Protein AF-K1YXJ8-F1 (afdb_monomer_lite)

Secondary structure (DSSP, 8-state):
--SSSSSSSTTTGGGS-------------TTTTS----------B-TTSPBP-TT-EEEESS-EEPTTSSPEEPTT-EEE-EE-SSTTEEEETTTEEEEGGGEEE--

pLDDT: mean 73.22, std 17.59, range [45.06, 92.5]

InterPro domains:
  IPR013988 Protein YjdM, C-terminal [PF03831] (45-106)

Structure (mmCIF, N/CA/C/O backbone):
data_AF-K1YXJ8-F1
#
_entry.id   AF-K1YXJ8-F1
#
loop_
_atom_site.group_PDB
_atom_site.id
_atom_site.type_symbol
_atom_site.label_atom_id
_atom_site.label_alt_id
_atom_site.label_comp_id
_atom_site.label_asym_id
_atom_site.label_entity_id
_atom_site.label_seq_id
_atom_site.pdbx_PDB_ins_code
_atom_site.Cartn_x
_atom_site.Cartn_y
_atom_site.Cartn_z
_atom_site.occupancy
_atom_site.B_iso_or_equiv
_atom_site.auth_seq_id
_atom_site.auth_comp_id
_atom_site.auth_asym_id
_atom_site.auth_atom_id
_atom_site.pdbx_PDB_model_num
ATOM 1 N N . MET A 1 1 ? 36.910 23.574 -56.511 1.00 46.94 1 MET A N 1
ATOM 2 C CA . MET A 1 1 ? 36.896 22.557 -55.431 1.00 46.94 1 MET A CA 1
ATOM 3 C C . MET A 1 1 ? 35.453 22.310 -55.024 1.00 46.94 1 MET A C 1
ATOM 5 O O . MET A 1 1 ? 34.751 23.273 -54.788 1.00 46.94 1 MET A O 1
ATOM 9 N N . GLY A 1 2 ? 34.873 21.123 -54.965 1.00 53.91 2 GLY A N 1
ATOM 10 C CA . GLY A 1 2 ? 35.344 19.756 -55.137 1.00 53.91 2 GLY A CA 1
ATOM 11 C C . GLY A 1 2 ? 34.165 18.880 -54.706 1.00 53.91 2 GLY A C 1
ATOM 12 O O . GLY A 1 2 ? 33.940 18.723 -53.517 1.00 53.91 2 GLY A O 1
ATOM 13 N N . LYS A 1 3 ? 33.342 18.419 -55.659 1.00 50.09 3 LYS A N 1
ATOM 14 C CA . LYS A 1 3 ? 32.170 17.547 -55.407 1.00 50.09 3 LYS A CA 1
ATOM 15 C C . LYS A 1 3 ? 31.934 16.556 -56.555 1.00 50.09 3 LYS A C 1
ATOM 17 O O . LYS A 1 3 ? 30.800 16.273 -56.916 1.00 50.09 3 LYS A O 1
ATOM 22 N N . ARG A 1 4 ? 33.006 16.100 -57.210 1.00 47.41 4 ARG A N 1
ATOM 23 C CA . ARG A 1 4 ? 32.934 15.218 -58.392 1.00 47.41 4 ARG A CA 1
ATOM 24 C C . ARG A 1 4 ? 34.007 14.122 -58.389 1.00 47.41 4 ARG A C 1
ATOM 26 O O . ARG A 1 4 ? 34.531 13.787 -59.439 1.00 47.41 4 ARG A O 1
ATOM 33 N N . LEU A 1 5 ? 34.349 13.586 -57.214 1.00 50.09 5 LEU A N 1
ATOM 34 C CA . LEU A 1 5 ? 35.358 12.519 -57.091 1.00 50.09 5 LEU A CA 1
ATOM 35 C C . LEU A 1 5 ? 34.953 11.336 -56.194 1.00 50.09 5 LEU A C 1
ATOM 37 O O . LEU A 1 5 ? 35.660 10.346 -56.166 1.00 50.09 5 LEU A O 1
ATOM 41 N N . TRP A 1 6 ? 33.792 11.366 -55.531 1.00 52.56 6 TRP A N 1
ATOM 42 C CA . TRP A 1 6 ? 33.434 10.342 -54.531 1.00 52.56 6 TRP A CA 1
ATOM 43 C C . TRP A 1 6 ? 32.565 9.174 -55.030 1.00 52.56 6 TRP A C 1
ATOM 45 O O . TRP A 1 6 ? 32.225 8.298 -54.245 1.00 52.56 6 TRP A O 1
ATOM 55 N N . MET A 1 7 ? 32.191 9.127 -56.315 1.00 50.03 7 MET A N 1
ATOM 56 C CA . MET A 1 7 ? 31.354 8.029 -56.844 1.00 50.03 7 MET A CA 1
ATOM 57 C C . MET A 1 7 ? 32.076 7.080 -57.808 1.00 50.03 7 MET A C 1
ATOM 59 O O . MET A 1 7 ? 31.551 6.009 -58.101 1.00 50.03 7 MET A O 1
ATOM 63 N N . ALA A 1 8 ? 33.273 7.432 -58.288 1.00 46.47 8 ALA A N 1
ATOM 64 C CA . ALA A 1 8 ? 34.007 6.600 -59.245 1.00 46.47 8 ALA A CA 1
ATOM 65 C C . ALA A 1 8 ? 34.826 5.478 -58.576 1.00 46.47 8 ALA A C 1
ATOM 67 O O . ALA A 1 8 ? 35.029 4.435 -59.190 1.00 46.47 8 ALA A O 1
ATOM 68 N N . GLU A 1 9 ? 35.231 5.632 -57.311 1.00 50.38 9 GLU A N 1
ATOM 69 C CA . GLU A 1 9 ? 36.070 4.632 -56.625 1.00 50.38 9 GLU A CA 1
ATOM 70 C C . GLU A 1 9 ? 35.277 3.476 -55.993 1.00 50.38 9 GLU A C 1
ATOM 72 O O . GLU A 1 9 ? 35.807 2.379 -55.824 1.00 50.38 9 GLU A O 1
ATOM 77 N N . ILE A 1 10 ? 33.976 3.648 -55.732 1.00 47.56 10 ILE A N 1
ATOM 78 C CA . ILE A 1 10 ? 33.153 2.607 -55.083 1.00 47.56 10 ILE A CA 1
ATOM 79 C C . ILE A 1 10 ? 32.881 1.414 -56.021 1.00 47.56 10 ILE A C 1
ATOM 81 O O . ILE A 1 10 ? 32.616 0.303 -55.565 1.00 47.56 10 ILE A O 1
ATOM 85 N N . LYS A 1 11 ? 33.008 1.589 -57.343 1.00 49.69 11 LYS A N 1
ATOM 86 C CA . LYS A 1 11 ? 32.778 0.502 -58.311 1.00 49.69 11 LYS A CA 1
ATOM 87 C C . LYS A 1 11 ? 33.949 -0.472 -58.464 1.00 49.69 11 LYS A C 1
ATOM 89 O O . LYS A 1 11 ? 33.728 -1.580 -58.943 1.00 49.69 11 LYS A O 1
ATOM 94 N N . ILE A 1 12 ? 35.162 -0.104 -58.049 1.00 49.53 12 ILE A N 1
ATOM 95 C CA . ILE A 1 12 ? 36.343 -0.982 -58.155 1.00 49.53 12 ILE A CA 1
ATOM 96 C C . ILE A 1 12 ? 36.427 -1.952 -56.965 1.00 49.53 12 ILE A C 1
ATOM 98 O O . ILE A 1 12 ? 36.935 -3.062 -57.106 1.00 49.53 12 ILE A O 1
ATOM 102 N N . PHE A 1 13 ? 35.846 -1.596 -55.817 1.00 48.69 13 PHE A N 1
ATOM 103 C CA . PHE A 1 13 ? 35.993 -2.375 -54.585 1.00 48.69 13 PHE A CA 1
ATOM 104 C C . PHE A 1 13 ? 35.058 -3.599 -54.478 1.00 48.69 13 PHE A C 1
ATOM 106 O O . PHE A 1 13 ? 35.280 -4.483 -53.660 1.00 48.69 13 PHE A O 1
ATOM 113 N N . LEU A 1 14 ? 34.036 -3.714 -55.334 1.00 52.97 14 LEU A N 1
ATOM 114 C CA . LEU A 1 14 ? 33.016 -4.775 -55.255 1.00 52.97 14 LEU A CA 1
ATOM 115 C C . LEU A 1 14 ? 33.320 -6.037 -56.086 1.00 52.97 14 LEU A C 1
ATOM 117 O O . LEU A 1 14 ? 32.431 -6.865 -56.281 1.00 52.97 14 LEU A O 1
ATOM 121 N N . ARG A 1 15 ? 34.557 -6.216 -56.580 1.00 52.62 15 ARG A N 1
ATOM 122 C CA . ARG A 1 15 ? 34.928 -7.379 -57.416 1.00 52.62 15 ARG A CA 1
ATOM 123 C C . ARG A 1 15 ? 36.014 -8.294 -56.839 1.00 52.62 15 ARG A C 1
ATOM 125 O O . ARG A 1 15 ? 36.304 -9.315 -57.452 1.00 52.62 15 ARG A O 1
ATOM 132 N N . ALA A 1 16 ? 36.571 -8.008 -55.663 1.00 53.59 16 ALA A N 1
ATOM 133 C CA . ALA A 1 16 ? 37.590 -8.867 -55.063 1.00 53.59 16 ALA A CA 1
ATOM 134 C C . ALA A 1 16 ? 37.331 -9.116 -53.572 1.00 53.59 16 ALA A C 1
ATOM 136 O O . ALA A 1 16 ? 37.290 -8.194 -52.771 1.00 53.59 16 ALA A O 1
ATOM 137 N N . ASN A 1 17 ? 37.241 -10.399 -53.229 1.00 47.88 17 ASN A N 1
ATOM 138 C CA . ASN A 1 17 ? 37.325 -10.962 -51.884 1.00 47.88 17 ASN A CA 1
ATOM 139 C C . ASN A 1 17 ? 36.162 -10.729 -50.909 1.00 47.88 17 ASN A C 1
ATOM 141 O O . ASN A 1 17 ? 36.131 -9.828 -50.081 1.00 47.88 17 ASN A O 1
ATOM 145 N N . LYS A 1 18 ? 35.273 -11.723 -50.948 1.00 60.03 18 LYS A N 1
ATOM 146 C CA . LYS A 1 18 ? 34.655 -12.432 -49.821 1.00 60.03 18 LYS A CA 1
ATOM 147 C C . LYS A 1 18 ? 35.469 -12.357 -48.510 1.00 60.03 18 LYS A C 1
ATOM 149 O O . LYS A 1 18 ? 36.180 -13.299 -48.181 1.00 60.03 18 LYS A O 1
ATOM 154 N N . LEU A 1 19 ? 35.318 -11.284 -47.735 1.00 51.09 19 LEU A N 1
ATOM 155 C CA . LEU A 1 19 ? 35.713 -11.224 -46.328 1.00 51.09 19 LEU A CA 1
ATOM 156 C C . LEU A 1 19 ? 34.645 -10.461 -45.538 1.00 51.09 19 LEU A C 1
ATOM 158 O O . LEU A 1 19 ? 34.352 -9.309 -45.826 1.00 51.09 19 LEU A O 1
ATOM 162 N N . HIS A 1 20 ? 34.037 -11.197 -44.606 1.00 50.22 20 HIS A N 1
ATOM 163 C CA . HIS A 1 20 ? 33.360 -10.772 -43.380 1.00 50.22 20 HIS A CA 1
ATOM 164 C C . HIS A 1 20 ? 32.928 -9.294 -43.317 1.00 50.22 20 HIS A C 1
ATOM 166 O O . HIS A 1 20 ? 33.765 -8.412 -43.176 1.00 50.22 20 HIS A O 1
ATOM 172 N N . PHE A 1 21 ? 31.618 -9.032 -43.344 1.00 47.66 21 PHE A N 1
ATOM 173 C CA . PHE A 1 21 ? 31.059 -7.724 -42.999 1.00 47.66 21 PHE A CA 1
ATOM 174 C C . PHE A 1 21 ? 30.864 -7.643 -41.474 1.00 47.66 21 PHE A C 1
ATOM 176 O O . PHE A 1 21 ? 29.846 -8.140 -40.985 1.00 47.66 21 PHE A O 1
ATOM 183 N N . PRO A 1 22 ? 31.772 -7.033 -40.688 1.00 50.34 22 PRO A N 1
ATOM 184 C CA . PRO A 1 22 ? 31.401 -6.562 -39.368 1.00 50.34 22 PRO A CA 1
ATOM 185 C C . PRO A 1 22 ? 30.476 -5.358 -39.564 1.00 50.34 22 PRO A C 1
ATOM 187 O O . PRO A 1 22 ? 30.864 -4.343 -40.136 1.00 50.34 22 PRO A O 1
ATOM 190 N N . TYR A 1 23 ? 29.224 -5.545 -39.158 1.00 50.94 23 TYR A N 1
ATOM 191 C CA . TYR A 1 23 ? 28.237 -4.536 -38.788 1.00 50.94 23 TYR A CA 1
ATOM 192 C C . TYR A 1 23 ? 28.668 -3.080 -39.020 1.00 50.94 23 TYR A C 1
ATOM 194 O O . TYR A 1 23 ? 29.405 -2.487 -38.234 1.00 50.94 23 TYR A O 1
ATOM 202 N N . PHE A 1 24 ? 28.144 -2.493 -40.095 1.00 49.53 24 PHE A N 1
ATOM 203 C CA . PHE A 1 24 ? 28.074 -1.046 -40.264 1.00 49.53 24 PHE A CA 1
ATOM 204 C C . PHE A 1 24 ? 27.516 -0.404 -38.976 1.00 49.53 24 PHE A C 1
ATOM 206 O O . PHE A 1 24 ? 26.393 -0.744 -38.591 1.00 49.53 24 PHE A O 1
ATOM 213 N N . PRO A 1 25 ? 28.206 0.558 -38.335 1.00 49.22 25 PRO A N 1
ATOM 214 C CA . PRO A 1 25 ? 27.593 1.399 -37.321 1.00 49.22 25 PRO A CA 1
ATOM 215 C C . PRO A 1 25 ? 26.768 2.462 -38.048 1.00 49.22 25 PRO A C 1
ATOM 217 O O . PRO A 1 25 ? 27.168 3.615 -38.198 1.00 49.22 25 PRO A O 1
ATOM 220 N N . ILE A 1 26 ? 25.613 2.055 -38.569 1.00 55.91 26 ILE A N 1
ATOM 221 C CA . ILE A 1 26 ? 24.590 3.012 -38.967 1.00 55.91 26 ILE A CA 1
ATOM 222 C C . ILE A 1 26 ? 24.068 3.574 -37.648 1.00 55.91 26 ILE A C 1
ATOM 224 O O . ILE A 1 26 ? 23.517 2.839 -36.830 1.00 55.91 26 ILE A O 1
ATOM 228 N N . GLN A 1 27 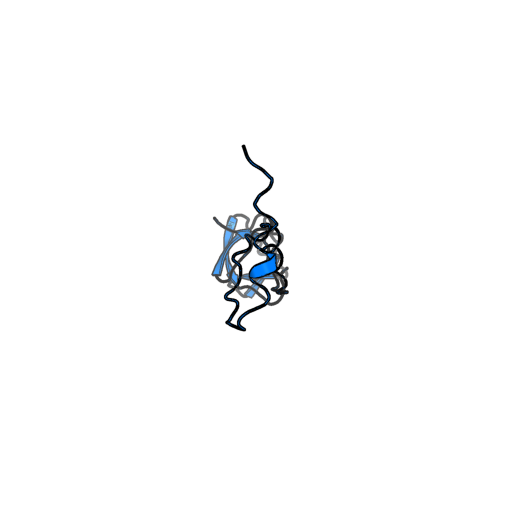? 24.282 4.867 -37.414 1.00 58.19 27 GLN A N 1
ATOM 229 C CA . GLN A 1 27 ? 23.559 5.635 -36.410 1.00 58.19 27 GLN A CA 1
ATOM 230 C C . GLN A 1 27 ? 22.071 5.542 -36.774 1.00 58.19 27 GLN A C 1
ATOM 232 O O . GLN A 1 27 ? 21.557 6.349 -37.549 1.00 58.19 27 GLN A O 1
ATOM 237 N N . PHE A 1 28 ? 21.405 4.490 -36.294 1.00 53.34 28 PHE A N 1
ATOM 238 C CA . PHE A 1 28 ? 19.978 4.286 -36.484 1.00 53.34 28 PHE A CA 1
ATOM 239 C C . PHE A 1 28 ? 19.254 5.564 -36.040 1.00 53.34 28 PHE A C 1
ATOM 241 O O . PHE A 1 28 ? 19.621 6.142 -35.007 1.00 53.34 28 PHE A O 1
ATOM 248 N N . PRO A 1 29 ? 18.237 6.047 -36.778 1.00 52.69 29 PRO A N 1
ATOM 249 C CA . PRO A 1 29 ? 17.386 7.097 -36.241 1.00 52.69 29 PRO A CA 1
ATOM 250 C C . PRO A 1 29 ? 16.865 6.620 -34.877 1.00 52.69 29 PRO A C 1
ATOM 252 O O . PRO A 1 29 ? 16.408 5.484 -34.754 1.00 52.69 29 PRO A O 1
ATOM 255 N N . ARG A 1 30 ? 16.965 7.484 -33.854 1.00 53.81 30 ARG A N 1
ATOM 256 C CA . ARG A 1 30 ? 16.609 7.279 -32.426 1.00 53.81 30 ARG A CA 1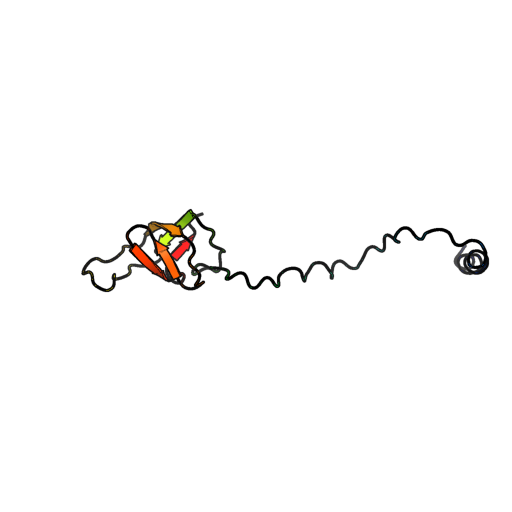
ATOM 257 C C . ARG A 1 30 ? 15.149 6.846 -32.157 1.00 53.81 30 ARG A C 1
ATOM 259 O O . ARG A 1 30 ? 14.655 7.003 -31.049 1.00 53.81 30 ARG A O 1
ATOM 266 N N . ILE A 1 31 ? 14.438 6.341 -33.155 1.00 53.47 31 ILE A N 1
ATOM 267 C CA . ILE A 1 31 ? 13.015 6.000 -33.124 1.00 53.47 31 ILE A CA 1
ATOM 268 C C . ILE A 1 31 ? 12.787 4.517 -32.778 1.00 53.47 31 ILE A C 1
ATOM 270 O O . ILE A 1 31 ? 11.697 4.146 -32.361 1.00 53.47 31 ILE A O 1
ATOM 274 N N . LEU A 1 32 ? 13.818 3.669 -32.847 1.00 49.41 32 LEU A N 1
ATOM 275 C CA . LEU A 1 32 ? 13.694 2.212 -32.682 1.00 49.41 32 LEU A CA 1
ATOM 276 C C . LEU A 1 32 ? 14.055 1.678 -31.280 1.00 49.41 32 LEU A C 1
ATOM 278 O O . LEU A 1 32 ? 14.425 0.520 -31.137 1.00 49.41 32 LEU A O 1
ATOM 282 N N . LEU A 1 33 ? 13.923 2.507 -30.239 1.00 51.28 33 LEU A N 1
ATOM 283 C CA . LEU A 1 33 ? 13.963 2.077 -28.827 1.00 51.28 33 LEU A CA 1
ATOM 284 C C . LEU A 1 33 ? 12.599 2.199 -28.123 1.00 51.28 33 LEU A C 1
ATOM 286 O O . LEU A 1 33 ? 12.515 2.012 -26.915 1.00 51.28 33 LEU A O 1
ATOM 290 N N . PHE A 1 34 ? 11.525 2.522 -28.851 1.00 52.75 34 PHE A N 1
ATOM 291 C CA . PHE A 1 34 ? 10.217 2.767 -28.235 1.00 52.75 34 PHE A CA 1
ATOM 292 C C . PHE A 1 34 ? 9.356 1.505 -28.043 1.00 52.75 34 PHE A C 1
ATOM 294 O O . PHE A 1 34 ? 8.303 1.580 -27.422 1.00 52.75 34 PHE A O 1
ATOM 301 N N . ILE A 1 35 ? 9.780 0.335 -28.535 1.00 51.00 35 ILE A N 1
ATOM 302 C CA . ILE A 1 35 ? 8.972 -0.894 -28.449 1.00 51.00 35 ILE A CA 1
ATOM 303 C C . ILE A 1 35 ? 9.789 -2.021 -27.815 1.00 51.00 35 ILE A C 1
ATOM 305 O O . ILE A 1 35 ? 10.239 -2.950 -28.475 1.00 51.00 35 ILE A O 1
ATOM 309 N N . SER A 1 36 ? 9.977 -1.933 -26.503 1.00 55.06 36 SER A N 1
ATOM 310 C CA . SER A 1 36 ? 10.259 -3.098 -25.657 1.00 55.06 36 SER A CA 1
ATOM 311 C C . SER A 1 36 ? 9.441 -3.014 -24.371 1.00 55.06 36 SER A C 1
ATOM 313 O O . SER A 1 36 ? 9.964 -3.189 -23.275 1.00 55.06 36 SER A O 1
ATOM 315 N N . ASN A 1 37 ? 8.161 -2.665 -24.491 1.00 59.12 37 ASN A N 1
ATOM 316 C CA . ASN A 1 37 ? 7.242 -2.746 -23.365 1.00 59.12 37 ASN A CA 1
ATOM 317 C C . ASN A 1 37 ? 5.891 -3.282 -23.835 1.00 59.12 37 ASN A C 1
ATOM 319 O O . ASN A 1 37 ? 4.886 -2.587 -23.889 1.00 59.12 37 ASN A O 1
ATOM 323 N N . ILE A 1 38 ? 5.931 -4.531 -24.287 1.00 54.59 38 ILE A N 1
ATOM 324 C CA . ILE A 1 38 ? 4.759 -5.400 -24.333 1.00 54.59 38 ILE A CA 1
ATOM 325 C C . ILE A 1 38 ? 5.174 -6.637 -23.540 1.00 54.59 38 ILE A C 1
ATOM 327 O O . ILE A 1 38 ? 5.419 -7.711 -24.079 1.00 54.59 38 ILE A O 1
ATOM 331 N N . MET A 1 39 ? 5.396 -6.433 -22.246 1.00 45.06 39 MET A N 1
ATOM 332 C CA . MET A 1 39 ? 5.064 -7.465 -21.283 1.00 45.06 39 MET A CA 1
ATOM 333 C C . MET A 1 39 ? 3.734 -6.999 -20.710 1.00 45.06 39 MET A C 1
ATOM 335 O O . MET A 1 39 ? 3.669 -5.896 -20.173 1.00 45.06 39 MET A O 1
ATOM 339 N N . ASP A 1 40 ? 2.688 -7.810 -20.828 1.00 52.84 40 ASP A N 1
ATOM 340 C CA . ASP A 1 40 ? 1.435 -7.635 -20.089 1.00 52.84 40 ASP A CA 1
ATOM 341 C C . ASP A 1 40 ? 1.685 -7.885 -18.589 1.00 52.84 40 ASP A C 1
ATOM 343 O O . ASP A 1 40 ? 1.110 -8.775 -17.967 1.00 52.84 40 ASP A O 1
ATOM 347 N N . SER A 1 41 ? 2.623 -7.149 -17.991 1.00 56.88 41 SER A N 1
ATOM 348 C CA . SER A 1 41 ? 2.742 -7.072 -16.549 1.00 56.88 41 SER A CA 1
ATOM 349 C C . SER A 1 41 ? 1.551 -6.265 -16.072 1.00 56.88 41 SER A C 1
ATOM 351 O O . SER A 1 41 ? 1.376 -5.120 -16.487 1.00 56.88 41 SER A O 1
ATOM 353 N N . VAL A 1 42 ? 0.730 -6.871 -15.223 1.00 65.69 42 VAL A N 1
ATOM 354 C CA . VAL A 1 42 ? -0.374 -6.222 -14.518 1.00 65.69 42 VAL A CA 1
ATOM 355 C C . VAL A 1 42 ? 0.215 -5.084 -13.672 1.00 65.69 42 VAL A C 1
ATOM 357 O O . VAL A 1 42 ? 0.628 -5.260 -12.528 1.00 65.69 42 VAL A O 1
ATOM 360 N N . GLU A 1 43 ? 0.359 -3.908 -14.284 1.00 74.69 43 GLU A N 1
ATOM 361 C CA . GLU A 1 43 ? 0.937 -2.733 -13.645 1.00 74.69 43 GLU A CA 1
ATOM 362 C C . GLU A 1 43 ? -0.075 -2.182 -12.647 1.00 74.69 43 GLU A C 1
ATOM 364 O O . GLU A 1 43 ? -1.041 -1.505 -13.010 1.00 74.69 43 GLU A O 1
ATOM 369 N N . THR A 1 44 ? 0.158 -2.460 -11.369 1.00 78.56 44 THR A N 1
ATOM 370 C CA . THR A 1 44 ? -0.665 -1.921 -10.289 1.00 78.56 44 THR A CA 1
ATOM 371 C C . THR A 1 44 ? -0.323 -0.441 -10.117 1.00 78.56 44 THR A C 1
ATOM 373 O O . THR A 1 44 ? 0.813 -0.084 -9.785 1.00 78.56 44 THR A O 1
ATOM 376 N N . LYS A 1 45 ? -1.303 0.429 -10.387 1.00 83.94 45 LYS A N 1
ATOM 377 C CA . LYS A 1 45 ? -1.161 1.892 -10.342 1.00 83.94 45 LYS A CA 1
ATOM 378 C C . LYS A 1 45 ? -2.002 2.482 -9.224 1.00 83.94 45 LYS A C 1
ATOM 380 O O . LYS A 1 45 ? -3.159 2.104 -9.075 1.00 83.94 45 LYS A O 1
ATOM 385 N N . ASP A 1 46 ? -1.464 3.436 -8.467 1.00 86.44 46 ASP A N 1
ATOM 386 C CA . ASP A 1 46 ? -2.250 4.149 -7.455 1.00 86.44 46 ASP A CA 1
ATOM 387 C C . ASP A 1 46 ? -3.110 5.252 -8.093 1.00 86.44 46 ASP A C 1
ATOM 389 O O . ASP A 1 46 ? -3.021 5.527 -9.290 1.00 86.44 46 ASP A O 1
ATOM 393 N N . ALA A 1 47 ? -3.952 5.918 -7.297 1.00 82.38 47 ALA A N 1
ATOM 394 C CA . ALA A 1 47 ? -4.909 6.931 -7.762 1.00 82.38 47 ALA A CA 1
ATOM 395 C C . ALA A 1 47 ? -4.300 8.079 -8.600 1.00 82.38 47 ALA A C 1
ATOM 397 O O . ALA A 1 47 ? -5.018 8.769 -9.319 1.00 82.38 47 ALA A O 1
ATOM 398 N N . HIS A 1 48 ? -2.986 8.305 -8.498 1.00 81.75 48 HIS A N 1
ATOM 399 C CA . HIS A 1 48 ? -2.248 9.326 -9.249 1.00 81.75 48 HIS A CA 1
ATOM 400 C C . HIS A 1 48 ? -1.424 8.772 -10.423 1.00 81.75 48 HIS A C 1
ATOM 402 O O . HIS A 1 48 ? -0.663 9.523 -11.028 1.00 81.75 48 HIS A O 1
ATOM 408 N N . GLY A 1 49 ? -1.551 7.481 -10.741 1.00 82.12 49 GLY A N 1
ATOM 409 C CA . GLY A 1 49 ? -0.823 6.842 -11.837 1.00 82.12 49 GLY A CA 1
ATOM 410 C C . GLY A 1 49 ? 0.652 6.556 -11.539 1.00 82.12 49 GLY A C 1
ATOM 411 O O . GLY A 1 49 ? 1.429 6.379 -12.474 1.00 82.12 49 GLY A O 1
ATOM 412 N N . ALA A 1 50 ? 1.054 6.524 -10.264 1.00 84.31 50 ALA A N 1
ATOM 413 C CA . ALA A 1 50 ? 2.367 6.009 -9.888 1.00 84.31 50 ALA A CA 1
ATOM 414 C C . ALA A 1 50 ? 2.363 4.474 -9.941 1.00 84.31 50 ALA A C 1
ATOM 416 O O . ALA A 1 50 ? 1.324 3.851 -9.755 1.00 84.31 50 ALA A O 1
ATOM 417 N N . LEU A 1 51 ? 3.519 3.879 -10.239 1.00 87.12 51 LEU A N 1
ATOM 418 C CA . LEU A 1 51 ? 3.701 2.431 -10.190 1.00 87.12 51 LEU A CA 1
ATOM 419 C C . LEU A 1 51 ? 3.988 2.018 -8.745 1.00 87.12 51 LEU A C 1
ATOM 421 O O . LEU A 1 51 ? 4.926 2.543 -8.123 1.00 87.12 51 LEU A O 1
ATOM 425 N N . LEU A 1 52 ? 3.195 1.077 -8.233 1.00 86.19 52 LEU A N 1
ATOM 426 C CA . LEU A 1 52 ? 3.460 0.439 -6.950 1.00 86.19 52 LEU A CA 1
ATOM 427 C C . LEU A 1 52 ? 4.303 -0.814 -7.146 1.00 86.19 52 LEU A C 1
ATOM 429 O O . LEU A 1 52 ? 4.092 -1.580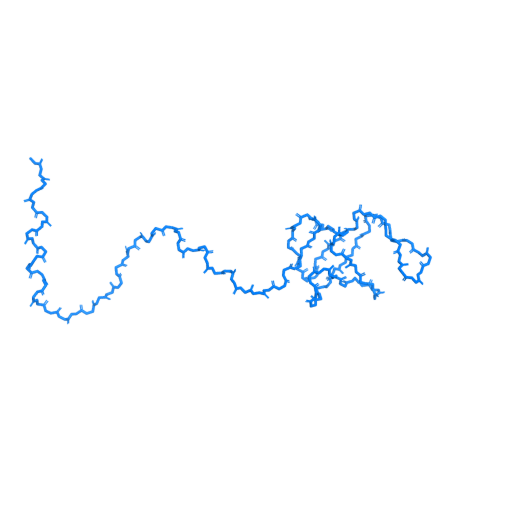 -8.084 1.00 86.19 52 LEU A O 1
ATOM 433 N N . ALA A 1 53 ? 5.219 -1.032 -6.212 1.00 86.19 53 ALA A N 1
ATOM 434 C CA . ALA A 1 53 ? 5.968 -2.267 -6.076 1.00 86.19 53 ALA A CA 1
ATOM 435 C C . ALA A 1 53 ? 5.627 -2.966 -4.753 1.00 86.19 53 ALA A C 1
ATOM 437 O O . ALA A 1 53 ? 5.156 -2.346 -3.793 1.00 86.19 53 ALA A O 1
ATOM 438 N N . ASP A 1 54 ? 5.913 -4.263 -4.685 1.00 87.19 54 ASP A N 1
ATOM 439 C CA . ASP A 1 54 ? 5.792 -5.030 -3.451 1.00 87.19 54 ASP A CA 1
ATOM 440 C C . ASP A 1 54 ? 6.592 -4.408 -2.305 1.00 87.19 54 ASP A C 1
ATOM 442 O O . ASP A 1 54 ? 7.789 -4.138 -2.408 1.00 87.19 54 ASP A O 1
ATOM 446 N N . GLY A 1 55 ? 5.923 -4.220 -1.168 1.00 87.31 55 GLY A N 1
ATOM 447 C CA . GLY A 1 55 ? 6.537 -3.661 0.028 1.00 87.31 55 GLY A CA 1
ATOM 448 C C . GLY A 1 55 ? 6.596 -2.135 0.075 1.00 87.31 55 GLY A C 1
ATOM 449 O O . GLY A 1 55 ? 7.127 -1.611 1.061 1.00 87.31 55 GLY A O 1
ATOM 450 N N . ASP A 1 56 ? 6.022 -1.432 -0.906 1.00 89.31 56 ASP A N 1
ATOM 451 C CA . ASP A 1 56 ? 5.854 0.019 -0.854 1.00 89.31 56 ASP A CA 1
ATOM 452 C C . ASP A 1 56 ? 4.934 0.454 0.300 1.00 89.31 56 ASP A C 1
ATOM 454 O O . ASP A 1 56 ? 4.035 -0.265 0.755 1.00 89.31 56 ASP A O 1
ATOM 458 N N . GLN A 1 57 ? 5.166 1.677 0.781 1.00 91.12 57 GLN A N 1
ATOM 459 C CA . GLN A 1 57 ? 4.286 2.337 1.739 1.00 91.12 57 GLN A CA 1
ATOM 460 C C . GLN A 1 57 ? 3.282 3.212 0.999 1.00 91.12 57 GLN A C 1
ATOM 462 O O . GLN A 1 57 ? 3.651 4.098 0.228 1.00 91.12 57 GLN A O 1
ATOM 467 N N . VAL A 1 58 ? 2.007 3.012 1.296 1.00 91.12 58 VAL A N 1
ATOM 468 C CA . VAL A 1 58 ? 0.908 3.804 0.746 1.00 91.12 58 VAL A CA 1
ATOM 469 C C . VAL A 1 58 ? 0.064 4.370 1.872 1.00 91.12 58 VAL A C 1
ATOM 471 O O . VAL A 1 58 ? -0.006 3.803 2.961 1.00 91.12 58 VAL A O 1
ATOM 474 N N . PHE A 1 59 ? -0.596 5.490 1.618 1.00 92.50 59 PHE A N 1
ATOM 475 C CA . PHE A 1 59 ? -1.531 6.094 2.554 1.00 92.50 59 PHE A CA 1
ATOM 476 C C . PHE A 1 59 ? -2.906 6.276 1.929 1.00 92.50 59 PHE A C 1
ATOM 478 O O . PHE A 1 59 ? -3.042 6.454 0.716 1.00 92.50 59 PHE A O 1
ATOM 485 N N . LEU A 1 60 ? -3.931 6.246 2.776 1.00 92.06 60 LEU A N 1
ATOM 486 C CA . LEU A 1 60 ? -5.305 6.494 2.356 1.00 92.06 60 LEU A CA 1
ATOM 487 C C . LEU A 1 60 ? -5.535 7.980 2.087 1.00 92.06 60 LEU A C 1
ATOM 489 O O . LEU A 1 60 ? -5.237 8.828 2.931 1.00 92.06 60 LEU A O 1
ATOM 493 N N . ILE A 1 61 ? -6.119 8.276 0.926 1.00 92.19 61 ILE A N 1
ATOM 494 C CA . ILE A 1 61 ? -6.466 9.642 0.504 1.00 92.19 61 ILE A CA 1
ATOM 495 C C . ILE A 1 61 ? -7.764 10.113 1.181 1.00 92.19 61 ILE A C 1
ATOM 497 O O . ILE A 1 61 ? -7.991 11.310 1.318 1.00 92.19 61 ILE A O 1
ATOM 501 N N . LYS A 1 62 ? -8.619 9.177 1.607 1.00 90.25 62 LYS A N 1
ATOM 502 C CA . LYS A 1 62 ? -9.909 9.457 2.246 1.00 90.25 62 LYS A CA 1
ATOM 503 C C . LYS A 1 62 ? -10.279 8.395 3.272 1.00 90.25 62 LYS A C 1
ATOM 505 O O . LYS A 1 62 ? -9.753 7.283 3.234 1.00 90.25 62 LYS A O 1
ATOM 510 N N . ASP A 1 63 ? -11.227 8.740 4.136 1.00 91.38 63 ASP A N 1
ATOM 511 C CA . ASP A 1 63 ? -11.836 7.797 5.067 1.00 91.38 63 ASP A CA 1
ATOM 512 C C . ASP A 1 63 ? -12.623 6.723 4.297 1.00 91.38 63 ASP A C 1
ATOM 514 O O . ASP A 1 63 ? -13.419 7.036 3.405 1.00 91.38 63 ASP A O 1
ATOM 518 N N . LEU A 1 64 ? -12.406 5.452 4.642 1.00 88.88 64 LEU A N 1
ATOM 519 C CA . LEU A 1 64 ? -13.067 4.315 4.002 1.00 88.88 64 LEU A CA 1
ATOM 520 C C . LEU A 1 64 ? -13.771 3.440 5.052 1.00 88.88 64 LEU A C 1
ATOM 522 O O . LEU A 1 64 ? -13.120 2.983 5.995 1.00 88.88 64 LEU A O 1
ATOM 526 N N . PRO A 1 65 ? -15.080 3.161 4.918 1.00 88.81 65 PRO A N 1
ATOM 527 C CA . PRO A 1 65 ? -15.740 2.183 5.773 1.00 88.81 65 PRO A CA 1
ATOM 528 C C . PRO A 1 65 ? -15.290 0.767 5.396 1.00 88.81 65 PRO A C 1
ATOM 530 O O . PRO A 1 65 ? -15.272 0.404 4.217 1.00 88.81 65 PRO A O 1
ATOM 533 N N . VAL A 1 66 ? -14.948 -0.046 6.395 1.00 87.56 66 VAL A N 1
ATOM 534 C CA . VAL A 1 66 ? -14.618 -1.458 6.175 1.00 87.56 66 VAL A CA 1
ATOM 535 C C . VAL A 1 66 ? -15.912 -2.246 6.015 1.00 87.56 66 VAL A C 1
ATOM 537 O O . VAL A 1 66 ? -16.815 -2.166 6.847 1.00 87.56 66 VAL A O 1
ATOM 540 N N . LYS A 1 67 ? -16.021 -3.038 4.948 1.00 82.12 67 LYS A N 1
ATOM 541 C CA . LYS A 1 67 ? -17.159 -3.949 4.796 1.00 82.12 67 LYS A CA 1
ATOM 542 C C . LYS A 1 67 ? -17.118 -4.999 5.908 1.00 82.12 67 LYS A C 1
ATOM 544 O O . LYS A 1 67 ? -16.092 -5.632 6.117 1.00 82.12 67 LYS A O 1
ATOM 549 N N . GLY A 1 68 ? -18.232 -5.179 6.613 1.00 83.06 68 GLY A N 1
ATOM 550 C CA . GLY A 1 68 ? -18.346 -6.170 7.690 1.00 83.06 68 GLY A CA 1
ATOM 551 C C . GLY A 1 68 ? -17.823 -5.717 9.057 1.00 83.06 68 GLY A C 1
ATOM 552 O O . GLY A 1 68 ? -17.913 -6.482 10.010 1.00 83.06 68 GLY A O 1
ATOM 553 N N . SER A 1 69 ? -17.334 -4.479 9.194 1.00 80.81 69 SER A N 1
ATOM 554 C CA . SER A 1 69 ? -16.970 -3.896 10.490 1.00 80.81 69 SER A CA 1
ATOM 555 C C . SER A 1 69 ? -17.555 -2.492 10.639 1.00 80.81 69 SER A C 1
ATOM 557 O O . SER A 1 69 ? -17.731 -1.769 9.663 1.00 80.81 69 SER A O 1
ATOM 559 N N . LYS A 1 70 ? -17.856 -2.078 11.876 1.00 85.12 70 LYS A N 1
ATOM 560 C CA . LYS A 1 70 ? -18.284 -0.699 12.181 1.00 85.12 70 LYS A CA 1
ATOM 561 C C . LYS A 1 70 ? -17.099 0.280 12.214 1.00 85.12 70 LYS A C 1
ATOM 563 O O . LYS A 1 70 ? -17.289 1.482 12.383 1.00 85.12 70 LYS A O 1
ATOM 568 N N . THR A 1 71 ? -15.878 -0.229 12.059 1.00 85.69 71 THR A N 1
ATOM 569 C CA . THR A 1 71 ? -14.652 0.565 12.065 1.00 85.69 71 THR A CA 1
ATOM 570 C C . THR A 1 71 ? -14.424 1.224 10.705 1.00 85.69 71 THR A C 1
ATOM 572 O O . THR A 1 71 ? -14.501 0.584 9.656 1.00 85.69 71 THR A O 1
ATOM 575 N N . MET A 1 72 ? -14.112 2.519 10.727 1.00 89.94 72 MET A N 1
ATOM 576 C CA . MET A 1 72 ? -13.685 3.274 9.548 1.00 89.94 72 MET A CA 1
ATOM 577 C C . MET A 1 72 ? -12.162 3.372 9.517 1.00 89.94 72 MET A C 1
ATOM 579 O O . MET A 1 72 ? -11.543 3.714 10.526 1.00 89.94 72 MET A O 1
ATOM 583 N N . LEU A 1 73 ? -11.567 3.121 8.351 1.00 90.50 73 LEU A N 1
ATOM 584 C CA . LEU A 1 73 ? -10.169 3.443 8.091 1.00 90.50 73 LEU A CA 1
ATOM 585 C C . LEU A 1 73 ? -10.053 4.949 7.903 1.00 90.50 73 LEU A C 1
ATOM 587 O O . LEU A 1 73 ? -10.762 5.524 7.079 1.00 90.50 73 LEU A O 1
ATOM 591 N N . LYS A 1 74 ? -9.175 5.581 8.678 1.00 91.56 74 LYS A N 1
ATOM 592 C CA . LYS A 1 74 ? -8.966 7.027 8.629 1.00 91.56 74 LYS A CA 1
ATOM 593 C C . LYS A 1 74 ? -7.971 7.413 7.543 1.00 91.56 74 LYS A C 1
ATOM 595 O O . LYS A 1 74 ? -6.988 6.700 7.313 1.00 91.56 74 LYS A O 1
ATOM 600 N N . GLN A 1 75 ? -8.203 8.554 6.900 1.00 92.06 75 GLN A N 1
ATOM 601 C CA . GLN A 1 75 ? -7.264 9.138 5.953 1.00 92.06 75 GLN A CA 1
ATOM 602 C C . GLN A 1 75 ? -5.905 9.351 6.624 1.00 92.06 75 GLN A C 1
ATOM 604 O O . GLN A 1 75 ? -5.816 9.597 7.828 1.00 92.06 75 GLN A O 1
ATOM 609 N N . GLY A 1 76 ? -4.836 9.271 5.837 1.00 90.31 76 GLY A N 1
ATOM 610 C CA . GLY A 1 76 ? -3.475 9.442 6.342 1.00 90.31 76 GLY A CA 1
ATOM 611 C C . GLY A 1 76 ? -2.917 8.227 7.088 1.00 90.31 76 GLY A C 1
ATOM 612 O O . GLY A 1 76 ? -1.730 8.221 7.409 1.00 90.31 76 GLY A O 1
ATOM 613 N N . THR A 1 77 ? -3.713 7.174 7.311 1.00 90.69 77 THR A N 1
ATOM 614 C CA . THR A 1 77 ? -3.182 5.894 7.797 1.00 90.69 77 THR A CA 1
ATOM 615 C C . THR A 1 77 ? -2.263 5.297 6.734 1.00 90.69 77 THR A C 1
ATOM 617 O O . THR A 1 77 ? -2.639 5.223 5.561 1.00 90.69 77 THR A O 1
ATOM 620 N N . VAL A 1 78 ? -1.060 4.894 7.145 1.00 91.25 78 VAL A N 1
ATOM 621 C CA . VAL A 1 78 ? -0.038 4.313 6.268 1.00 91.25 78 VAL A CA 1
ATOM 622 C C . VAL A 1 78 ? -0.080 2.795 6.381 1.00 91.25 78 VAL A C 1
ATOM 624 O O . VAL A 1 78 ? -0.019 2.252 7.483 1.00 91.25 78 VAL A O 1
ATOM 627 N N . TYR A 1 79 ? -0.128 2.120 5.239 1.00 91.38 79 TYR A N 1
ATOM 628 C CA . TYR A 1 79 ? -0.058 0.669 5.128 1.00 91.38 79 TYR A C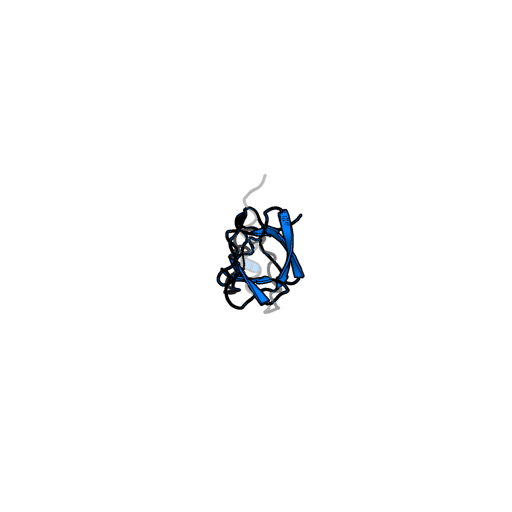A 1
ATOM 629 C C . TYR A 1 79 ? 1.125 0.263 4.257 1.00 91.38 79 TYR A C 1
ATOM 631 O O . TYR A 1 79 ? 1.497 0.962 3.314 1.00 91.38 79 TYR A O 1
ATOM 639 N N . LYS A 1 80 ? 1.711 -0.888 4.580 1.00 91.38 80 LYS A N 1
ATOM 640 C CA . LYS A 1 80 ? 2.681 -1.558 3.717 1.00 91.38 80 LYS A CA 1
ATOM 641 C C . LYS A 1 80 ? 1.917 -2.517 2.813 1.00 91.38 80 LYS A C 1
ATOM 643 O O . LYS A 1 80 ? 1.265 -3.411 3.340 1.00 91.38 80 LYS A O 1
ATOM 648 N N . ILE A 1 81 ? 1.979 -2.324 1.503 1.00 90.19 81 ILE A N 1
ATOM 649 C CA . ILE A 1 81 ? 1.215 -3.146 0.557 1.00 90.19 81 ILE A CA 1
ATOM 650 C C . ILE A 1 81 ? 1.977 -4.380 0.093 1.00 90.19 81 ILE A C 1
ATOM 652 O O . ILE A 1 81 ? 3.212 -4.421 0.101 1.00 90.19 81 ILE A O 1
ATOM 656 N N . ARG A 1 82 ? 1.202 -5.365 -0.348 1.00 88.81 82 ARG A N 1
ATOM 657 C CA . ARG A 1 82 ? 1.631 -6.459 -1.216 1.00 88.81 82 ARG A CA 1
ATOM 658 C C . ARG A 1 82 ? 0.802 -6.410 -2.493 1.00 88.81 82 ARG A C 1
ATOM 660 O O . ARG A 1 82 ? -0.383 -6.070 -2.436 1.00 88.81 82 ARG A O 1
ATOM 667 N N . LEU A 1 83 ? 1.441 -6.689 -3.619 1.00 85.94 83 LEU A N 1
ATOM 668 C CA . LEU A 1 83 ? 0.768 -6.797 -4.901 1.00 85.94 83 LEU A CA 1
ATOM 669 C C . LEU A 1 83 ? -0.002 -8.121 -4.953 1.00 85.94 83 LEU A C 1
ATOM 671 O O . LEU A 1 83 ? 0.450 -9.147 -4.443 1.00 85.94 83 LEU A O 1
ATOM 675 N N . THR A 1 84 ? -1.185 -8.060 -5.549 1.00 84.69 84 THR A N 1
ATOM 676 C CA . THR A 1 84 ? -2.048 -9.206 -5.849 1.00 84.69 84 THR A CA 1
ATOM 677 C C . THR A 1 84 ? -2.045 -9.412 -7.367 1.00 84.69 84 THR A C 1
ATOM 679 O O . THR A 1 84 ? -1.537 -8.575 -8.112 1.00 84.69 84 THR A O 1
ATOM 682 N N . ASP A 1 85 ? -2.627 -10.512 -7.840 1.00 79.50 85 ASP A N 1
ATOM 683 C CA . ASP A 1 85 ? -2.792 -10.791 -9.271 1.00 79.50 85 ASP A CA 1
ATOM 684 C C . ASP A 1 85 ? -3.690 -9.757 -9.996 1.00 79.50 85 ASP A C 1
ATOM 686 O O . ASP A 1 85 ? -3.651 -9.654 -11.221 1.00 79.50 85 ASP A O 1
ATOM 690 N N . ASP A 1 86 ? -4.458 -8.949 -9.250 1.00 82.94 86 ASP A N 1
ATOM 691 C CA . ASP A 1 86 ? -5.357 -7.914 -9.766 1.00 82.94 86 ASP A CA 1
ATOM 692 C C . ASP A 1 86 ? -4.778 -6.492 -9.610 1.00 82.94 86 ASP A C 1
ATOM 694 O O . ASP A 1 86 ? -4.569 -6.017 -8.496 1.00 82.94 86 ASP A O 1
ATOM 698 N N . ALA A 1 87 ? -4.652 -5.728 -10.705 1.00 81.31 87 ALA A N 1
ATOM 699 C CA . ALA A 1 87 ? -4.158 -4.335 -10.675 1.00 81.31 87 ALA A CA 1
ATOM 700 C C . ALA A 1 87 ? -5.046 -3.343 -9.893 1.00 81.31 87 ALA A C 1
ATOM 702 O O . ALA A 1 87 ? -4.610 -2.237 -9.554 1.00 81.31 87 ALA A O 1
ATOM 703 N N . GLU A 1 88 ? -6.315 -3.681 -9.653 1.00 84.62 88 GLU A N 1
ATOM 704 C CA . GLU A 1 88 ? -7.263 -2.811 -8.943 1.00 84.62 88 GLU A CA 1
ATOM 705 C C . GLU A 1 88 ? -7.219 -2.988 -7.419 1.00 84.62 88 GLU A C 1
ATOM 707 O O . GLU A 1 88 ? -7.734 -2.139 -6.677 1.00 84.62 88 GLU A O 1
ATOM 712 N N . PHE A 1 89 ? -6.606 -4.075 -6.944 1.00 86.69 89 PHE A N 1
ATOM 713 C CA . PHE A 1 89 ? -6.631 -4.487 -5.548 1.00 86.69 89 PHE A CA 1
ATOM 714 C C . PHE A 1 89 ? -5.217 -4.662 -5.000 1.00 86.69 89 PHE A C 1
ATOM 716 O O . PHE A 1 89 ? -4.325 -5.175 -5.661 1.00 86.69 89 PHE A O 1
ATOM 723 N N . VAL A 1 90 ? -5.016 -4.223 -3.760 1.00 89.81 90 VAL A N 1
ATOM 724 C CA . VAL A 1 90 ? -3.766 -4.429 -3.025 1.00 89.81 90 VAL A CA 1
ATOM 725 C C . VAL A 1 90 ? -4.060 -4.976 -1.644 1.00 89.81 90 VAL A C 1
ATOM 727 O O . VAL A 1 90 ? -4.996 -4.531 -0.967 1.00 89.81 90 VAL A O 1
ATOM 730 N N . ASP A 1 91 ? -3.226 -5.914 -1.213 1.00 90.06 91 ASP A N 1
ATOM 731 C CA . ASP A 1 91 ? -3.335 -6.510 0.106 1.00 90.06 91 ASP A CA 1
ATOM 732 C C . ASP A 1 91 ? -2.643 -5.640 1.150 1.00 90.06 91 ASP A C 1
ATOM 734 O O . ASP A 1 91 ? -1.460 -5.290 1.045 1.00 90.06 91 ASP A O 1
ATOM 738 N N . ALA A 1 92 ? -3.396 -5.314 2.197 1.00 87.56 92 ALA A N 1
ATOM 739 C CA . ALA A 1 92 ? -2.897 -4.654 3.386 1.00 87.56 92 ALA A CA 1
ATOM 740 C C . ALA A 1 92 ? -2.777 -5.656 4.550 1.00 87.56 92 ALA A C 1
ATOM 742 O O . ALA A 1 92 ? -3.588 -6.579 4.697 1.00 87.56 92 ALA A O 1
ATOM 743 N N . PRO A 1 93 ? -1.781 -5.473 5.435 1.00 83.38 93 PRO A N 1
ATOM 744 C CA . PRO A 1 93 ? -1.639 -6.286 6.632 1.00 83.38 93 PRO A CA 1
ATOM 745 C C . PRO A 1 93 ? -2.898 -6.178 7.498 1.00 83.38 93 PRO A C 1
ATOM 747 O O . PRO A 1 93 ? -3.426 -5.088 7.715 1.00 83.38 93 PRO A O 1
ATOM 750 N N . GLY A 1 94 ? -3.362 -7.322 8.001 1.00 83.31 94 GLY A N 1
ATOM 751 C CA . GLY A 1 94 ? -4.630 -7.429 8.730 1.00 83.31 94 GLY A CA 1
ATOM 752 C C . GLY A 1 94 ? -5.769 -8.070 7.933 1.00 83.31 94 GLY A C 1
ATOM 753 O O . GLY A 1 94 ? -6.906 -8.022 8.391 1.00 83.31 94 GLY A O 1
ATOM 754 N N . GLY A 1 95 ? -5.479 -8.675 6.773 1.00 84.44 95 GLY A N 1
ATOM 755 C CA . GLY A 1 95 ? -6.477 -9.390 5.967 1.00 84.44 95 GLY A CA 1
ATOM 756 C C . GLY A 1 95 ? -7.472 -8.453 5.282 1.00 84.44 95 GLY A C 1
ATOM 757 O O . GLY A 1 95 ? -8.636 -8.804 5.105 1.00 84.44 95 GLY A O 1
ATOM 758 N N . LEU A 1 96 ? -7.030 -7.235 4.959 1.00 86.56 96 LEU A N 1
ATOM 759 C CA . LEU A 1 96 ? -7.843 -6.208 4.321 1.00 86.56 96 LEU A CA 1
ATOM 760 C C . LEU A 1 96 ? -7.379 -6.028 2.878 1.00 86.56 96 LEU A C 1
ATOM 762 O O . LEU A 1 96 ? -6.204 -5.766 2.637 1.00 86.56 96 LEU A O 1
ATOM 766 N N . VAL A 1 97 ? -8.326 -6.075 1.946 1.00 88.88 97 VAL A N 1
ATOM 767 C CA . VAL A 1 97 ? -8.084 -5.752 0.538 1.00 88.88 97 VAL A CA 1
ATOM 768 C C . VAL A 1 97 ? -8.500 -4.304 0.297 1.00 88.88 97 VAL A C 1
ATOM 770 O O . VAL A 1 97 ? -9.654 -3.928 0.532 1.00 88.88 97 VAL A O 1
ATOM 773 N N . LEU A 1 98 ? -7.564 -3.473 -0.159 1.00 88.81 98 LEU A N 1
ATOM 774 C CA . LEU A 1 98 ? -7.803 -2.065 -0.471 1.00 88.81 98 LEU A CA 1
ATOM 775 C C . LEU A 1 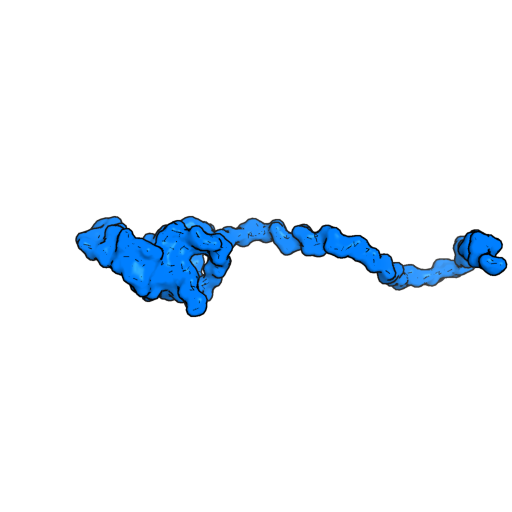98 ? -7.858 -1.858 -1.985 1.00 88.81 98 LEU A C 1
ATOM 777 O O . LEU A 1 98 ? -7.124 -2.486 -2.740 1.00 88.81 98 LEU A O 1
ATOM 781 N N . LYS A 1 99 ? -8.716 -0.936 -2.434 1.00 89.00 99 LYS A N 1
ATOM 782 C CA . LYS A 1 99 ? -8.744 -0.512 -3.840 1.00 89.00 99 LYS A CA 1
ATOM 783 C C . LYS A 1 99 ? -7.637 0.494 -4.118 1.00 89.00 99 LYS A C 1
ATOM 785 O O . LYS A 1 99 ? -7.548 1.501 -3.409 1.00 89.00 99 LYS A O 1
ATOM 790 N N . THR A 1 100 ? -6.894 0.296 -5.201 1.00 87.62 100 THR A N 1
ATOM 791 C CA . THR A 1 100 ? -5.799 1.184 -5.628 1.00 87.62 100 THR A CA 1
ATOM 792 C C . THR A 1 100 ? -6.250 2.626 -5.894 1.00 87.62 100 THR A C 1
ATOM 794 O O . THR A 1 100 ? -5.496 3.569 -5.653 1.00 87.62 100 THR A O 1
ATOM 797 N N . CYS A 1 101 ? -7.524 2.839 -6.248 1.00 87.75 101 CYS A N 1
ATOM 798 C CA . CYS A 1 101 ? -8.118 4.167 -6.459 1.00 87.75 101 CYS A CA 1
ATOM 799 C C . CYS A 1 101 ? -8.162 5.070 -5.210 1.00 87.75 101 CYS A C 1
ATOM 801 O O . CYS A 1 101 ? -8.446 6.262 -5.330 1.00 87.75 101 CYS A O 1
ATOM 803 N N . PHE A 1 102 ? -7.974 4.524 -4.003 1.00 90.12 102 PHE A N 1
ATOM 804 C CA . PHE A 1 102 ? -8.085 5.277 -2.742 1.00 90.12 102 PHE A CA 1
ATOM 805 C C . PHE A 1 102 ? -6.769 5.397 -1.982 1.00 90.12 102 PHE A C 1
ATOM 807 O O . PHE A 1 102 ? -6.734 5.974 -0.891 1.00 90.12 102 PHE A O 1
ATOM 814 N N . VAL A 1 103 ? -5.699 4.870 -2.564 1.00 90.81 103 VAL A N 1
ATOM 815 C CA . VAL A 1 103 ? -4.371 4.828 -1.968 1.00 90.81 103 VAL A CA 1
ATOM 816 C C . VAL A 1 103 ? -3.411 5.659 -2.801 1.00 90.81 103 VAL A C 1
ATOM 818 O O . VAL A 1 103 ? -3.598 5.850 -4.003 1.00 90.81 103 VAL A O 1
ATOM 821 N N . LYS A 1 104 ? -2.399 6.190 -2.125 1.00 91.00 104 LYS A N 1
ATOM 822 C CA . LYS A 1 104 ? -1.336 6.991 -2.718 1.00 91.00 104 LYS A CA 1
ATOM 823 C C . LYS A 1 104 ? 0.003 6.549 -2.166 1.00 91.00 104 LYS A C 1
ATOM 825 O O . LYS A 1 104 ? 0.146 6.414 -0.951 1.00 91.00 104 LYS A O 1
ATOM 830 N N . LYS A 1 105 ? 0.991 6.376 -3.037 1.00 89.00 105 LYS A N 1
ATOM 831 C CA . LYS A 1 105 ? 2.365 6.089 -2.642 1.00 89.00 105 LYS A CA 1
ATOM 832 C C . LYS A 1 105 ? 2.919 7.211 -1.770 1.00 89.00 105 LYS A C 1
ATOM 834 O O . LYS A 1 105 ? 2.868 8.395 -2.121 1.00 89.00 105 LYS A O 1
ATOM 839 N 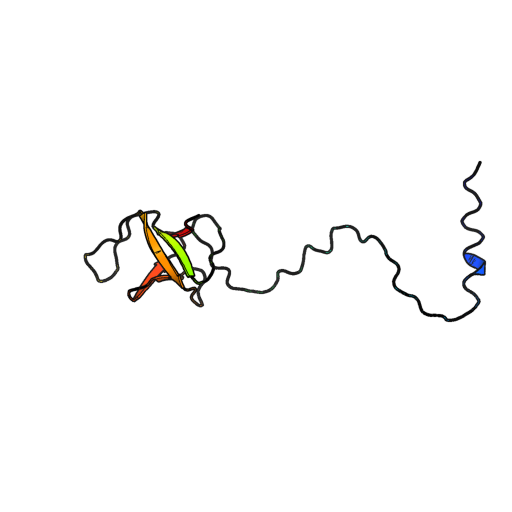N . LYS A 1 106 ? 3.439 6.826 -0.606 1.00 85.44 106 LYS A N 1
ATOM 840 C CA . LYS A 1 106 ? 4.215 7.707 0.260 1.00 85.44 106 LYS A CA 1
ATOM 841 C C . LYS A 1 106 ? 5.583 7.891 -0.393 1.00 85.44 106 LYS A C 1
ATOM 843 O O . LYS A 1 106 ? 6.247 6.907 -0.708 1.00 85.44 106 LYS A O 1
ATOM 848 N N . LYS A 1 107 ? 5.937 9.144 -0.667 1.00 76.94 107 LYS A N 1
ATOM 849 C CA . LYS A 1 107 ? 7.223 9.510 -1.264 1.00 76.94 107 LYS A CA 1
ATOM 850 C C . LYS A 1 107 ? 8.357 9.366 -0.255 1.00 76.94 107 LYS A C 1
ATOM 852 O O . LYS A 1 107 ? 8.076 9.550 0.953 1.00 76.94 107 LYS A O 1
#

Foldseek 3Di:
DDDPDPPPVVVVPPPDDDDDDDDDPDPPPPPPVPPPPPPPPLFQAALVRDGDDQQFKKWFCAWADAPPDPDIDHGRDIFGWGDDPHSQWIDTPPRDIDGRNGIDTDD

Organism: NCBI:txid1234023

Sequence (107 aa):
MGKRLWMAEIKIFLRANKLHFPYFPIQFPRILLFISNIMDSVETKDAHGALLADGDQVFLIKDLPVKGSKTMLKQGTVYKIRLTDDAEFVDAPGGLVLKTCFVKKKK

Radius of gyration: 29.04 Å; chains: 1; bounding box: 56×35×71 Å